Protein AF-A0A0G4LF85-F1 (afdb_monomer)

Solvent-accessible surface area (backbone atoms only — not comparable to full-atom values): 6332 Å² total; per-residue (Å²): 131,87,57,85,90,68,51,80,73,69,83,65,54,77,67,52,54,54,50,51,51,59,72,49,50,88,71,70,67,51,73,66,38,53,53,47,44,73,74,65,57,40,82,37,55,74,53,40,51,78,56,38,80,67,38,78,83,76,36,56,73,68,56,39,49,50,53,27,50,60,52,48,69,69,67,50,92,82,64,80,80,75,78,77,72,94,70,87,81,85,82,83,86,87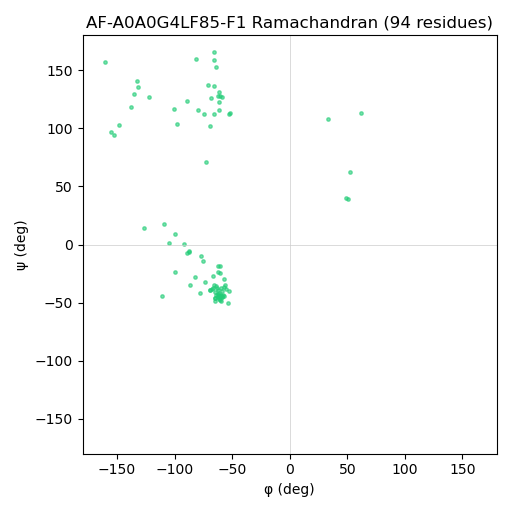,79,136

Foldseek 3Di:
DDDLCPDPPPQDDPVLLVVLCVQCVVLVADPQLSVCCVSPLDQALVSSPVRGPPDVVSDDPVVSVVNNVSSVVSRPPPDDDDDPPPDDDDDDDDDD

Organism: Verticillium longisporum (NCBI:txid100787)

Radius of gyration: 17.55 Å; Cα contacts (8 Å, |Δi|>4): 45; chains: 1; bounding box: 56×35×43 Å

Secondary structure (DSSP, 8-state):
---GGG-SS-S--HHHHHHHHHHHGGGT--HHHHHHHHHH---SHHHHHTTSTTHHHH--HHHHHHHHHHHHHTT-TT------------------

Structure (mmCIF, N/CA/C/O backbone):
data_AF-A0A0G4LF85-F1
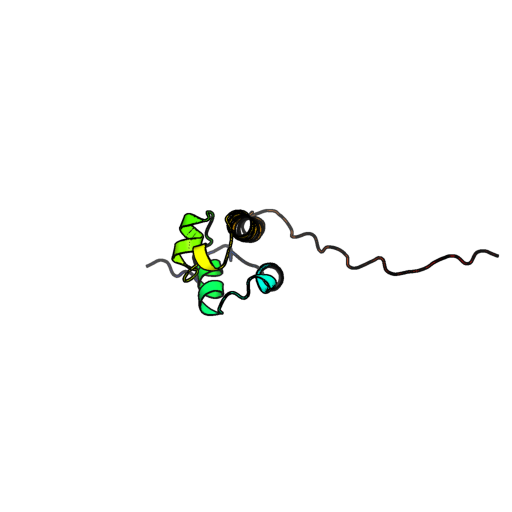#
_entry.id   AF-A0A0G4LF85-F1
#
loop_
_atom_site.group_PDB
_atom_site.id
_atom_site.type_symbol
_atom_site.label_atom_id
_atom_site.label_alt_id
_atom_site.label_comp_id
_atom_site.label_asym_id
_atom_site.label_entity_id
_atom_site.label_seq_id
_atom_site.pdbx_PDB_ins_code
_atom_site.Cartn_x
_atom_site.Cartn_y
_atom_site.Cartn_z
_atom_site.occupancy
_atom_site.B_iso_or_equiv
_atom_site.auth_seq_id
_atom_site.auth_comp_id
_atom_site.auth_asym_id
_atom_site.auth_atom_id
_atom_site.pdbx_PDB_model_num
ATOM 1 N N . MET A 1 1 ? 0.540 -16.359 -19.942 1.00 45.38 1 MET A N 1
ATOM 2 C CA . MET A 1 1 ? 0.573 -15.452 -18.774 1.00 45.38 1 MET A CA 1
ATOM 3 C C . MET A 1 1 ? 2.002 -14.955 -18.601 1.00 45.38 1 MET A C 1
ATOM 5 O O . MET A 1 1 ? 2.897 -15.792 -18.705 1.00 45.38 1 MET A O 1
ATOM 9 N N . PRO A 1 2 ? 2.254 -13.655 -18.384 1.00 50.53 2 PRO A N 1
ATOM 10 C CA . PRO A 1 2 ? 3.584 -13.182 -18.007 1.00 50.53 2 PRO A CA 1
ATOM 11 C C . PRO A 1 2 ? 3.978 -13.825 -16.671 1.00 50.53 2 PRO A C 1
ATOM 13 O O . PRO A 1 2 ? 3.177 -13.828 -15.741 1.00 50.53 2 PRO A O 1
ATOM 16 N N . ASN A 1 3 ? 5.178 -14.400 -16.575 1.00 58.19 3 ASN A N 1
ATOM 17 C CA . ASN A 1 3 ? 5.699 -14.891 -15.300 1.00 58.19 3 ASN A CA 1
ATOM 18 C C . ASN A 1 3 ? 6.243 -13.683 -14.506 1.00 58.19 3 ASN A C 1
ATOM 20 O O . ASN A 1 3 ? 7.217 -13.077 -14.961 1.00 58.19 3 ASN A O 1
ATOM 24 N N . PRO A 1 4 ? 5.663 -13.323 -13.345 1.00 56.28 4 PRO A N 1
ATOM 25 C CA . PRO A 1 4 ? 6.101 -12.169 -12.557 1.00 56.28 4 PRO A CA 1
ATOM 26 C C . PRO A 1 4 ? 7.545 -12.305 -12.052 1.00 56.28 4 PRO A C 1
ATOM 28 O O . PRO A 1 4 ? 8.222 -11.300 -11.867 1.00 56.28 4 PRO A O 1
ATOM 31 N N . LEU A 1 5 ? 8.054 -13.536 -11.931 1.00 62.72 5 LEU A N 1
ATOM 32 C CA . LEU A 1 5 ? 9.438 -13.827 -11.545 1.00 62.72 5 LEU A CA 1
ATOM 33 C C . LEU A 1 5 ? 10.413 -13.859 -12.734 1.00 62.72 5 LEU A C 1
ATOM 35 O O . LEU A 1 5 ? 11.618 -13.981 -12.534 1.00 62.72 5 LEU A O 1
ATOM 39 N N . ALA A 1 6 ? 9.920 -13.764 -13.974 1.00 64.62 6 ALA A N 1
ATOM 40 C CA . ALA A 1 6 ? 10.748 -13.746 -15.184 1.00 64.62 6 ALA A CA 1
ATOM 41 C C . ALA A 1 6 ? 10.967 -12.333 -15.749 1.00 64.62 6 ALA A C 1
ATOM 43 O O . ALA A 1 6 ? 11.478 -12.196 -16.863 1.00 64.62 6 ALA A O 1
ATOM 44 N N . GLN A 1 7 ? 10.570 -11.286 -15.015 1.00 63.66 7 GLN A N 1
ATOM 45 C CA . GLN A 1 7 ? 10.764 -9.901 -15.441 1.00 63.66 7 GLN A CA 1
ATOM 46 C C . GLN A 1 7 ? 12.265 -9.597 -15.572 1.00 63.66 7 GLN A C 1
ATOM 48 O O . GLN A 1 7 ? 13.051 -9.868 -14.661 1.00 63.66 7 GLN A O 1
ATOM 53 N N . ARG A 1 8 ? 12.665 -9.066 -16.735 1.00 60.69 8 ARG A N 1
ATOM 54 C CA . ARG A 1 8 ? 14.018 -8.564 -16.994 1.00 60.69 8 ARG A CA 1
ATOM 55 C C . ARG A 1 8 ? 13.935 -7.095 -17.421 1.00 60.69 8 ARG A C 1
ATOM 57 O O . ARG A 1 8 ? 13.215 -6.822 -18.381 1.00 60.69 8 ARG A O 1
ATOM 64 N N . PRO A 1 9 ? 14.680 -6.185 -16.770 1.00 69.44 9 PRO A N 1
ATOM 65 C CA . PRO A 1 9 ? 15.570 -6.429 -15.626 1.00 69.44 9 PRO A CA 1
ATOM 66 C C . PRO A 1 9 ? 14.812 -6.869 -14.362 1.00 69.44 9 PRO A C 1
ATOM 68 O O . PRO A 1 9 ? 13.606 -6.653 -14.248 1.00 69.44 9 PRO A O 1
ATOM 71 N N . LEU A 1 10 ? 15.524 -7.524 -13.433 1.00 63.56 10 LEU A N 1
ATOM 72 C CA . LEU A 1 10 ? 14.958 -7.832 -12.121 1.00 63.56 10 LEU A CA 1
ATOM 73 C C . LEU A 1 10 ? 14.600 -6.508 -11.436 1.00 63.56 10 LEU A C 1
ATOM 75 O O . LEU A 1 10 ? 15.460 -5.633 -11.341 1.00 63.56 10 LEU A O 1
ATOM 79 N N . PRO A 1 11 ? 13.364 -6.350 -10.955 1.00 65.81 11 PRO A N 1
ATOM 80 C CA . PRO A 1 11 ? 12.902 -5.065 -10.452 1.00 65.81 11 PRO A CA 1
ATOM 81 C C . PRO A 1 11 ? 13.456 -4.689 -9.079 1.00 65.81 11 PRO A C 1
ATOM 83 O O . PRO A 1 11 ? 13.349 -3.534 -8.684 1.00 65.81 11 PRO A O 1
ATOM 86 N N . TYR A 1 12 ? 14.041 -5.650 -8.361 1.00 70.62 12 TYR A N 1
ATOM 87 C CA . TYR A 1 12 ? 14.658 -5.417 -7.064 1.00 70.62 12 TYR A CA 1
ATOM 88 C C . TYR A 1 12 ? 16.039 -6.049 -6.993 1.00 70.62 12 TYR A C 1
ATOM 90 O O . TYR A 1 12 ? 16.241 -7.193 -7.411 1.00 70.62 12 TYR A O 1
ATOM 98 N N . SER A 1 13 ? 16.964 -5.332 -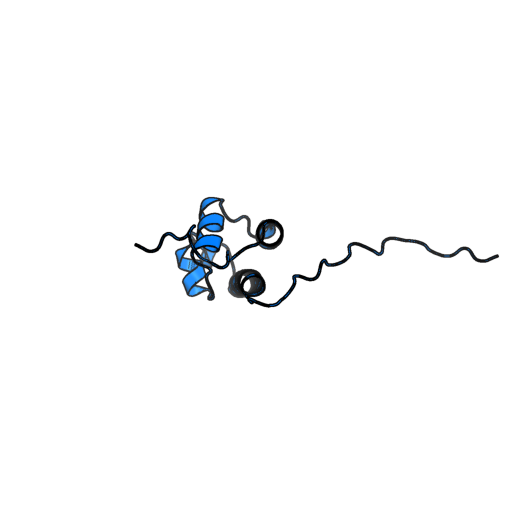6.362 1.00 74.56 13 SER A N 1
ATOM 99 C CA . SER A 1 13 ? 18.151 -5.934 -5.767 1.00 74.56 13 SER A CA 1
ATOM 100 C C . SER A 1 13 ? 17.823 -6.513 -4.383 1.00 74.56 13 SER A C 1
ATOM 102 O O . SER A 1 13 ? 16.850 -6.123 -3.735 1.00 74.56 13 SER A O 1
ATOM 104 N N . GLN A 1 14 ? 18.660 -7.432 -3.898 1.00 73.00 14 GLN A N 1
ATOM 105 C CA . GLN A 1 14 ? 18.547 -7.986 -2.540 1.00 73.00 14 GLN A CA 1
ATOM 106 C C . GLN A 1 14 ? 18.560 -6.890 -1.459 1.00 73.00 14 GLN A C 1
ATOM 108 O O . GLN A 1 14 ? 17.810 -6.971 -0.487 1.00 73.00 14 GLN A O 1
ATOM 113 N N . ASP A 1 15 ? 19.372 -5.847 -1.639 1.00 80.56 15 ASP A N 1
ATOM 114 C CA . ASP A 1 15 ? 19.475 -4.745 -0.677 1.00 80.56 15 ASP A CA 1
ATOM 115 C C . ASP A 1 15 ? 18.254 -3.826 -0.712 1.00 80.56 15 ASP A C 1
ATOM 117 O O . ASP A 1 15 ? 17.849 -3.302 0.325 1.00 80.56 15 ASP A O 1
ATOM 121 N N . CYS A 1 16 ? 17.634 -3.662 -1.882 1.00 81.06 16 CYS A N 1
ATOM 122 C CA . CYS A 1 16 ? 16.392 -2.912 -2.045 1.00 81.06 16 CYS A CA 1
ATOM 123 C C . CYS A 1 16 ? 15.252 -3.550 -1.233 1.00 81.06 16 CYS A C 1
ATOM 125 O O . CYS A 1 16 ? 14.598 -2.867 -0.447 1.00 81.06 16 CYS A O 1
ATOM 127 N N . ILE A 1 17 ? 15.091 -4.876 -1.321 1.00 85.56 17 ILE A N 1
ATOM 128 C CA . ILE A 1 17 ? 14.059 -5.609 -0.567 1.00 85.56 17 ILE A CA 1
ATOM 129 C C . ILE A 1 17 ? 14.259 -5.441 0.943 1.00 85.56 17 ILE A C 1
ATOM 131 O O . ILE A 1 17 ? 13.312 -5.121 1.658 1.00 85.56 17 ILE A O 1
ATOM 135 N N . LYS A 1 18 ? 15.489 -5.623 1.442 1.00 88.69 18 LYS A N 1
ATOM 136 C CA . LYS A 1 18 ? 15.788 -5.486 2.879 1.00 88.69 18 LYS A CA 1
ATOM 137 C C . LYS A 1 18 ? 15.456 -4.088 3.401 1.00 88.69 18 LYS A C 1
ATOM 139 O O . LYS A 1 18 ? 14.860 -3.964 4.467 1.00 88.69 18 LYS A O 1
ATOM 144 N N . GLN A 1 19 ? 15.820 -3.054 2.649 1.00 89.12 19 GLN A N 1
ATOM 145 C CA . GLN A 1 19 ? 15.578 -1.663 3.031 1.00 89.12 19 GLN A CA 1
ATOM 146 C C . GLN A 1 19 ? 14.090 -1.306 2.989 1.00 89.12 19 GLN A C 1
ATOM 148 O O . GLN A 1 19 ? 13.609 -0.636 3.900 1.00 89.12 19 GLN A O 1
ATOM 153 N N . LEU A 1 20 ? 13.345 -1.794 1.994 1.00 90.69 20 LEU A N 1
ATOM 154 C CA . LEU A 1 20 ? 11.900 -1.581 1.921 1.00 90.69 20 LEU A CA 1
ATOM 155 C C . LEU A 1 20 ? 11.173 -2.273 3.088 1.00 90.69 20 LEU A C 1
ATOM 157 O O . LEU A 1 20 ? 10.322 -1.656 3.720 1.00 90.69 20 LEU A O 1
ATOM 161 N N . ILE A 1 21 ? 11.576 -3.496 3.458 1.00 92.88 21 ILE A N 1
ATOM 162 C CA . ILE A 1 21 ? 11.052 -4.178 4.656 1.00 92.88 21 ILE A CA 1
ATOM 163 C C . ILE A 1 21 ? 11.326 -3.355 5.921 1.00 92.88 21 ILE A C 1
ATOM 165 O O . ILE A 1 21 ? 10.432 -3.188 6.744 1.00 92.88 21 ILE A O 1
ATOM 169 N N . GLN A 1 22 ? 12.544 -2.832 6.085 1.00 93.69 22 GLN A N 1
ATOM 170 C CA . GLN A 1 22 ? 12.900 -2.019 7.253 1.00 93.69 22 GLN A CA 1
ATOM 171 C C . GLN A 1 22 ? 12.094 -0.718 7.324 1.00 93.69 22 GLN A C 1
ATOM 173 O O . GLN A 1 22 ? 11.600 -0.371 8.393 1.00 93.69 22 GLN A O 1
ATOM 178 N N . ARG A 1 23 ? 11.932 -0.020 6.194 1.00 94.50 23 ARG A N 1
ATOM 179 C CA . ARG A 1 23 ? 11.153 1.224 6.095 1.00 94.50 23 ARG A CA 1
ATOM 180 C C . ARG A 1 23 ? 9.670 1.005 6.394 1.00 94.50 23 ARG A C 1
ATOM 182 O O . ARG A 1 23 ? 9.057 1.870 7.001 1.00 94.50 23 ARG A O 1
ATOM 189 N N . LEU A 1 24 ? 9.114 -0.140 5.995 1.00 96.12 24 LEU A N 1
ATOM 190 C CA . LEU A 1 24 ? 7.702 -0.461 6.215 1.00 96.12 24 LEU A CA 1
ATOM 191 C C . LEU A 1 24 ? 7.419 -1.167 7.551 1.00 96.12 24 LEU A C 1
ATOM 193 O O . LEU A 1 24 ? 6.257 -1.342 7.912 1.00 96.12 24 LEU A O 1
ATOM 197 N N . HIS A 1 25 ? 8.451 -1.556 8.304 1.00 95.69 25 HIS A N 1
ATOM 198 C CA . HIS A 1 25 ? 8.299 -2.209 9.607 1.00 95.69 25 HIS A CA 1
ATOM 199 C C . HIS A 1 25 ? 7.388 -1.446 10.594 1.00 95.69 25 HIS A C 1
ATOM 201 O O . HIS A 1 25 ? 6.603 -2.107 11.272 1.00 95.69 25 HIS A O 1
ATOM 207 N N . PRO A 1 26 ? 7.425 -0.098 10.691 1.00 96.44 26 PRO A N 1
ATOM 208 C CA . PRO A 1 26 ? 6.577 0.648 11.626 1.00 96.44 26 PRO A CA 1
ATOM 209 C C . PRO A 1 26 ? 5.066 0.520 11.386 1.00 96.44 26 PRO A C 1
ATOM 211 O O . PRO A 1 26 ? 4.296 0.804 12.296 1.00 96.44 26 PRO A O 1
ATOM 214 N N . TYR A 1 27 ? 4.637 0.097 10.192 1.00 96.56 27 TYR A N 1
ATOM 215 C CA . TYR A 1 27 ? 3.217 -0.053 9.847 1.00 96.56 27 TYR A CA 1
ATOM 216 C C . TYR A 1 27 ? 2.674 -1.462 10.125 1.00 96.56 27 TYR A C 1
ATOM 218 O O . TYR A 1 27 ? 1.510 -1.733 9.847 1.00 96.56 27 TYR A O 1
ATOM 226 N N . GLU A 1 28 ? 3.510 -2.371 10.642 1.00 95.50 28 GLU A N 1
ATOM 227 C CA . GLU A 1 28 ? 3.112 -3.726 11.054 1.00 95.50 28 GLU A CA 1
ATOM 228 C C . GLU A 1 28 ? 2.324 -4.493 9.975 1.00 95.50 28 GLU A C 1
ATOM 230 O O . GLU A 1 28 ? 1.365 -5.213 10.251 1.00 95.50 28 GLU A O 1
ATOM 235 N N . LEU A 1 29 ? 2.733 -4.334 8.713 1.00 96.50 29 LEU A N 1
ATOM 236 C CA . LEU A 1 29 ? 2.100 -5.012 7.586 1.00 96.50 29 LEU A CA 1
ATOM 237 C C . LEU A 1 29 ? 2.310 -6.529 7.676 1.00 96.50 29 LEU A C 1
ATOM 239 O O . LEU A 1 29 ? 3.416 -7.022 7.937 1.00 96.50 29 LEU A O 1
ATOM 243 N N . ALA A 1 30 ? 1.256 -7.289 7.407 1.00 95.88 30 ALA A N 1
ATOM 244 C CA . ALA A 1 30 ? 1.312 -8.736 7.362 1.00 95.88 30 ALA A CA 1
ATOM 245 C C . ALA A 1 30 ? 2.233 -9.208 6.226 1.00 95.88 30 ALA A C 1
ATOM 247 O O . ALA A 1 30 ? 2.382 -8.575 5.180 1.00 95.88 30 ALA A O 1
ATOM 248 N N . LYS A 1 31 ? 2.827 -10.398 6.387 1.00 92.31 31 LYS A N 1
ATOM 249 C CA . LYS A 1 31 ? 3.733 -10.970 5.372 1.00 92.31 31 LYS A CA 1
ATOM 250 C C . LYS A 1 31 ? 3.067 -11.099 3.995 1.00 92.31 31 LYS A C 1
ATOM 252 O O . LYS A 1 31 ? 3.742 -10.929 2.984 1.00 92.31 31 LYS A O 1
ATOM 257 N N . GLY A 1 32 ? 1.764 -11.394 3.966 1.00 95.44 32 GLY A N 1
ATOM 258 C CA . GLY A 1 32 ? 0.971 -11.457 2.736 1.00 95.44 32 GLY A CA 1
ATOM 259 C C . GLY A 1 32 ? 0.856 -10.097 2.047 1.00 95.44 32 GLY A C 1
ATOM 260 O O . GLY A 1 32 ? 1.180 -9.994 0.866 1.00 95.44 32 GLY A O 1
ATOM 261 N N . GLU A 1 33 ? 0.500 -9.052 2.799 1.00 96.44 33 GLU A N 1
ATOM 262 C CA . GLU A 1 33 ? 0.437 -7.664 2.315 1.00 96.44 33 GLU A CA 1
ATOM 263 C C . GLU A 1 33 ? 1.795 -7.230 1.742 1.00 96.44 33 GLU A C 1
ATOM 265 O O . GLU A 1 33 ? 1.871 -6.701 0.635 1.00 96.44 33 GLU A O 1
ATOM 270 N N . MET A 1 34 ? 2.891 -7.555 2.435 1.00 94.31 34 MET A N 1
ATOM 271 C CA . MET A 1 34 ? 4.248 -7.224 1.996 1.00 94.31 34 MET A CA 1
ATOM 272 C C . MET A 1 34 ? 4.625 -7.892 0.664 1.00 94.31 34 MET A C 1
ATOM 274 O O . MET A 1 34 ? 5.170 -7.250 -0.234 1.00 94.31 34 MET A O 1
ATOM 278 N N . ILE A 1 35 ? 4.295 -9.178 0.496 1.00 92.31 35 ILE A N 1
ATOM 279 C CA . ILE A 1 35 ? 4.499 -9.897 -0.773 1.00 92.31 35 ILE A CA 1
ATOM 280 C C . ILE A 1 35 ? 3.683 -9.245 -1.895 1.00 92.31 35 ILE A C 1
ATOM 282 O O . ILE A 1 35 ? 4.179 -9.082 -3.013 1.00 92.31 35 ILE A O 1
ATOM 286 N N . MET A 1 36 ? 2.443 -8.854 -1.606 1.00 93.75 36 MET A N 1
ATOM 287 C CA . MET A 1 36 ? 1.566 -8.203 -2.576 1.00 93.75 36 MET A CA 1
ATOM 288 C C . MET A 1 36 ? 2.067 -6.809 -2.963 1.00 93.75 36 MET A C 1
ATOM 290 O O . MET A 1 36 ? 2.053 -6.484 -4.149 1.00 93.75 36 MET A O 1
ATOM 294 N N . ILE A 1 37 ? 2.613 -6.034 -2.023 1.00 93.06 37 ILE A N 1
ATOM 295 C CA . ILE A 1 37 ? 3.278 -4.752 -2.299 1.00 93.06 37 ILE A CA 1
ATOM 296 C C . ILE A 1 37 ? 4.451 -4.939 -3.268 1.00 93.06 37 ILE A C 1
ATOM 298 O O . ILE A 1 37 ? 4.555 -4.189 -4.240 1.00 93.06 37 ILE A O 1
ATOM 302 N N . PHE A 1 38 ? 5.297 -5.958 -3.072 1.00 88.19 38 PHE A N 1
ATOM 303 C CA . PHE A 1 38 ? 6.410 -6.223 -3.995 1.00 88.19 38 PHE A CA 1
ATOM 304 C C . PHE A 1 38 ? 5.941 -6.652 -5.395 1.00 88.19 38 PHE A C 1
ATOM 306 O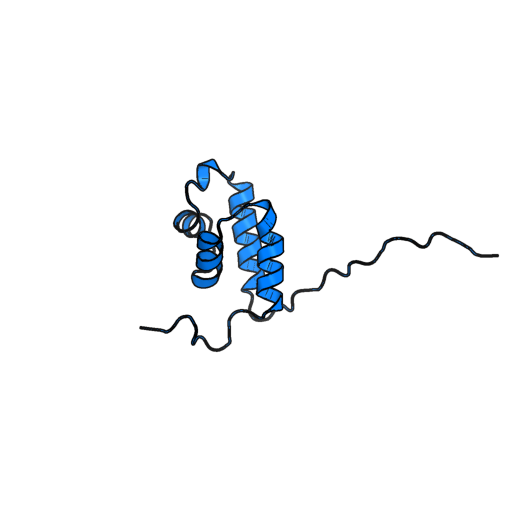 O . PHE A 1 38 ? 6.551 -6.332 -6.416 1.00 88.19 38 PHE A O 1
ATOM 313 N N . ASN A 1 39 ? 4.842 -7.393 -5.471 1.00 86.31 39 ASN A N 1
ATOM 314 C CA . ASN A 1 39 ? 4.340 -7.872 -6.754 1.00 86.31 39 ASN A CA 1
ATOM 315 C C . ASN A 1 39 ? 3.598 -6.781 -7.535 1.00 86.31 39 ASN A C 1
ATOM 317 O O . ASN A 1 39 ? 3.763 -6.689 -8.752 1.00 86.31 39 ASN A O 1
ATOM 321 N N . LEU A 1 40 ? 2.779 -5.981 -6.848 1.00 89.56 40 LEU A N 1
ATOM 322 C CA . LEU A 1 40 ? 1.833 -5.053 -7.470 1.00 89.56 40 LEU A CA 1
ATOM 323 C C . LEU A 1 40 ? 2.318 -3.607 -7.518 1.00 89.56 40 LEU A C 1
ATOM 325 O O . LEU A 1 40 ? 1.873 -2.871 -8.393 1.00 89.56 40 LEU A O 1
ATOM 329 N N . ARG A 1 41 ? 3.236 -3.213 -6.628 1.00 90.25 41 ARG A N 1
ATOM 330 C CA . ARG A 1 41 ? 3.841 -1.871 -6.591 1.00 90.25 41 ARG A CA 1
ATOM 331 C C . ARG A 1 41 ? 2.790 -0.759 -6.583 1.00 90.25 41 ARG A C 1
ATOM 333 O O . ARG A 1 41 ? 2.703 0.017 -7.538 1.00 90.25 41 ARG A O 1
ATOM 340 N N . PRO A 1 42 ? 1.951 -0.699 -5.540 1.00 93.12 42 PRO A N 1
ATOM 341 C CA . PRO A 1 42 ? 0.901 0.305 -5.473 1.00 93.12 42 PRO A CA 1
ATOM 342 C C . PRO A 1 42 ? 1.516 1.710 -5.532 1.00 93.12 42 PRO A C 1
ATOM 344 O O . PRO A 1 42 ? 2.407 2.040 -4.759 1.00 93.12 42 PRO A O 1
ATOM 347 N N . ALA A 1 43 ? 1.034 2.532 -6.463 1.00 91.56 43 ALA A N 1
ATOM 348 C CA . ALA A 1 43 ? 1.498 3.908 -6.670 1.00 91.56 43 ALA A CA 1
ATOM 349 C C . ALA A 1 43 ? 0.452 4.950 -6.227 1.00 91.56 43 ALA A C 1
ATOM 351 O O . ALA A 1 43 ? 0.465 6.091 -6.676 1.00 91.56 43 ALA A O 1
ATOM 352 N N . SER A 1 44 ? -0.521 4.528 -5.417 1.00 95.62 44 SER A N 1
ATOM 353 C CA . SER A 1 44 ? -1.578 5.381 -4.871 1.00 95.62 44 SER A CA 1
ATOM 354 C C . SER A 1 44 ? -2.205 4.732 -3.640 1.00 95.62 44 SER A C 1
ATOM 356 O O . SER A 1 44 ? -2.183 3.504 -3.517 1.00 95.62 44 SER A O 1
ATOM 358 N N . ALA A 1 45 ? -2.824 5.544 -2.779 1.00 95.75 45 ALA A N 1
ATOM 359 C CA . ALA A 1 45 ? -3.560 5.060 -1.611 1.00 95.75 45 ALA A CA 1
ATOM 360 C C . ALA A 1 45 ? -4.699 4.111 -2.017 1.00 95.75 45 ALA A C 1
ATOM 362 O O . ALA A 1 45 ? -4.858 3.050 -1.428 1.00 95.75 45 ALA A O 1
ATOM 363 N N . SER A 1 46 ? -5.422 4.408 -3.103 1.00 95.75 46 SER A N 1
ATOM 364 C CA . SER A 1 46 ? -6.476 3.519 -3.607 1.00 95.75 46 SER A CA 1
ATOM 365 C C . SER A 1 46 ? -5.941 2.151 -4.034 1.00 95.75 46 SER A C 1
ATOM 367 O O . SER A 1 46 ? -6.584 1.142 -3.772 1.00 95.75 46 SER A O 1
ATOM 369 N N . ALA A 1 47 ? -4.764 2.092 -4.668 1.00 95.31 47 ALA A N 1
ATOM 370 C CA . ALA A 1 47 ? -4.127 0.819 -5.006 1.00 95.31 47 ALA A CA 1
ATOM 371 C C . ALA A 1 47 ? -3.642 0.078 -3.751 1.00 95.31 47 ALA A C 1
ATOM 373 O O . ALA A 1 47 ? -3.789 -1.140 -3.664 1.00 95.31 47 ALA A O 1
ATOM 374 N N . LEU A 1 48 ? -3.100 0.805 -2.773 1.00 96.31 48 LEU A N 1
ATOM 375 C CA . LEU A 1 48 ? -2.668 0.247 -1.495 1.00 96.31 48 LEU A CA 1
ATOM 376 C C . LEU A 1 48 ? -3.850 -0.338 -0.696 1.00 96.31 48 LEU A C 1
ATOM 378 O O . LEU A 1 48 ? -3.718 -1.429 -0.146 1.00 96.31 48 LEU A O 1
ATOM 382 N N . ASN A 1 49 ? -5.020 0.309 -0.742 1.00 96.50 49 ASN A N 1
ATOM 383 C CA . ASN A 1 49 ? -6.263 -0.148 -0.102 1.00 96.50 49 ASN A CA 1
ATOM 384 C C . ASN A 1 49 ? -6.739 -1.513 -0.623 1.00 96.50 49 ASN A C 1
ATOM 386 O O . ASN A 1 49 ? -7.438 -2.245 0.061 1.00 96.50 49 ASN A O 1
ATOM 390 N N . THR A 1 50 ? -6.356 -1.889 -1.850 1.00 96.19 50 THR A N 1
ATOM 391 C CA . THR A 1 50 ? -6.682 -3.221 -2.397 1.00 96.19 50 THR A CA 1
ATOM 392 C C . THR A 1 50 ? -5.804 -4.342 -1.836 1.00 96.19 50 THR A C 1
ATOM 394 O O . THR A 1 50 ? -6.060 -5.514 -2.107 1.00 96.19 50 THR A O 1
ATOM 397 N N . ILE A 1 51 ? -4.745 -3.986 -1.103 1.00 97.31 51 ILE A N 1
ATOM 398 C CA . ILE A 1 51 ? -3.740 -4.907 -0.570 1.00 97.31 51 ILE A CA 1
ATOM 399 C C . ILE A 1 51 ? -3.838 -5.002 0.950 1.00 97.31 51 ILE A C 1
ATOM 401 O O . ILE A 1 51 ? -3.728 -6.104 1.481 1.00 97.31 51 ILE A O 1
ATOM 405 N N . ILE A 1 52 ?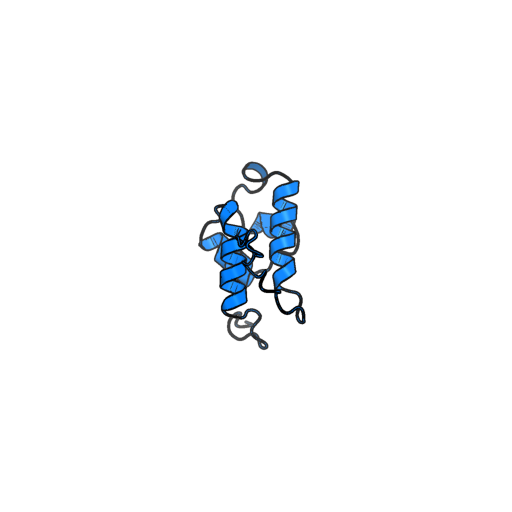 -3.982 -3.862 1.628 1.00 96.69 52 ILE A N 1
ATOM 406 C CA . ILE A 1 52 ? -4.019 -3.780 3.087 1.00 96.69 52 ILE A CA 1
ATOM 407 C C . ILE A 1 52 ? -5.463 -3.925 3.561 1.00 96.69 52 ILE A C 1
ATOM 409 O O . ILE A 1 52 ? -6.327 -3.144 3.169 1.00 96.69 52 ILE A O 1
ATOM 413 N N . GLU A 1 53 ? -5.713 -4.903 4.427 1.00 95.12 53 GLU A N 1
ATOM 414 C CA . GLU A 1 53 ? -7.033 -5.090 5.035 1.00 95.12 53 GLU A CA 1
ATOM 415 C C . GLU A 1 53 ? -7.319 -3.979 6.053 1.00 95.12 53 GLU A C 1
ATOM 417 O O . GLU A 1 53 ? -6.432 -3.599 6.829 1.00 95.12 53 GLU A O 1
ATOM 422 N N . ASP A 1 54 ? -8.555 -3.466 6.025 1.00 95.12 54 ASP A N 1
ATOM 423 C CA . ASP A 1 54 ? -9.063 -2.390 6.887 1.00 95.12 54 ASP A CA 1
ATOM 424 C C . ASP A 1 54 ? -8.122 -1.168 6.939 1.00 95.12 54 ASP A C 1
ATOM 426 O O . ASP A 1 54 ? -7.867 -0.579 7.991 1.00 95.12 54 ASP A O 1
ATOM 430 N N . MET A 1 55 ? -7.545 -0.795 5.787 1.00 95.50 55 MET A N 1
ATOM 431 C CA . MET A 1 55 ? -6.485 0.216 5.703 1.00 95.50 55 MET A CA 1
ATOM 432 C C . MET A 1 55 ? -6.905 1.574 6.278 1.00 95.50 55 MET A C 1
ATOM 434 O O . MET A 1 55 ? -6.130 2.188 7.008 1.00 95.50 55 MET A O 1
ATOM 438 N N . GLU A 1 56 ? -8.119 2.027 5.959 1.00 94.50 56 GLU A N 1
ATOM 439 C CA . GLU A 1 56 ? -8.661 3.320 6.403 1.00 94.50 56 GLU A CA 1
ATOM 440 C C . GLU A 1 56 ? -8.887 3.371 7.924 1.00 94.50 56 GLU A C 1
ATOM 442 O O . GLU A 1 56 ? -8.772 4.438 8.523 1.00 94.50 56 GLU A O 1
ATOM 447 N N . ASP A 1 57 ? -9.122 2.221 8.564 1.00 96.69 57 ASP A N 1
ATOM 448 C CA . ASP A 1 57 ? -9.250 2.120 10.022 1.00 96.69 57 ASP A CA 1
ATOM 449 C C . ASP A 1 57 ? -7.879 2.050 10.719 1.00 96.69 57 ASP A C 1
ATOM 451 O O . ASP A 1 57 ? -7.729 2.463 11.873 1.00 96.69 57 ASP A O 1
ATOM 455 N N . ARG A 1 58 ? -6.855 1.526 10.031 1.00 96.62 58 ARG A N 1
ATOM 456 C CA . ARG A 1 58 ? -5.491 1.350 10.565 1.00 96.62 58 ARG A CA 1
ATOM 457 C C . ARG A 1 58 ? -4.614 2.588 10.397 1.00 96.62 58 ARG A C 1
ATOM 459 O O . ARG A 1 58 ? -3.753 2.846 11.245 1.00 96.62 58 ARG A O 1
ATOM 466 N N . PHE A 1 59 ? -4.791 3.329 9.306 1.00 97.12 59 PHE A N 1
ATOM 467 C CA . PHE A 1 59 ? -3.909 4.421 8.906 1.00 97.12 59 PHE A CA 1
ATOM 468 C C . PHE A 1 59 ? -4.708 5.643 8.464 1.00 97.12 59 PHE A C 1
ATOM 470 O O . PHE A 1 59 ? -5.571 5.556 7.594 1.00 97.12 59 PHE A O 1
ATOM 477 N N . ASP A 1 60 ? -4.352 6.798 9.022 1.00 97.31 60 ASP A N 1
ATOM 478 C CA . ASP A 1 60 ? -4.804 8.093 8.517 1.00 97.31 60 ASP A CA 1
ATOM 479 C C . ASP A 1 60 ? -4.244 8.380 7.109 1.00 97.31 60 ASP A C 1
ATOM 481 O O . ASP A 1 60 ? -3.332 7.705 6.623 1.00 97.31 60 ASP A O 1
ATOM 485 N N . GLU A 1 61 ? -4.813 9.384 6.439 1.00 96.69 61 GLU A N 1
ATOM 486 C CA . GLU A 1 61 ? -4.442 9.758 5.068 1.00 96.69 61 GLU A CA 1
ATOM 487 C C . GLU A 1 61 ? -2.946 10.083 4.930 1.00 96.69 61 GLU A C 1
ATOM 489 O O . GLU A 1 61 ? -2.324 9.706 3.934 1.00 96.69 61 GLU A O 1
ATOM 494 N N . ASP A 1 62 ? -2.351 10.711 5.949 1.00 97.19 62 ASP A N 1
ATOM 495 C CA . ASP A 1 62 ? -0.932 11.072 5.962 1.00 97.19 62 ASP A CA 1
ATOM 496 C C . ASP A 1 62 ? -0.040 9.823 5.953 1.00 97.19 62 ASP A C 1
ATOM 498 O O . ASP A 1 62 ? 0.891 9.726 5.149 1.00 97.19 62 ASP A O 1
ATOM 502 N N . LYS A 1 63 ? -0.343 8.819 6.783 1.00 97.38 63 LYS A N 1
ATOM 503 C CA . LYS A 1 63 ? 0.384 7.538 6.788 1.00 97.38 63 LYS A CA 1
ATOM 504 C C . LYS A 1 63 ? 0.167 6.746 5.510 1.00 97.38 63 LYS A C 1
ATOM 506 O O . LYS A 1 63 ? 1.099 6.105 5.029 1.00 97.38 63 LYS A O 1
ATOM 511 N N . GLN A 1 64 ? -1.040 6.768 4.949 1.00 97.56 64 GLN A N 1
ATOM 512 C CA . GLN A 1 64 ? -1.301 6.114 3.667 1.00 97.56 64 GLN A CA 1
ATOM 513 C C . GLN A 1 64 ? -0.434 6.725 2.560 1.00 97.56 64 GLN A C 1
ATOM 515 O O . GLN A 1 64 ? 0.175 5.986 1.782 1.00 97.56 64 GLN A O 1
ATOM 520 N N . ALA A 1 65 ? -0.339 8.057 2.515 1.00 96.44 65 ALA A N 1
ATOM 521 C CA . ALA A 1 65 ? 0.539 8.765 1.592 1.00 96.44 65 ALA A CA 1
ATOM 522 C C . ALA A 1 65 ? 2.017 8.424 1.844 1.00 96.44 65 ALA A C 1
ATOM 524 O O . ALA A 1 65 ? 2.726 8.080 0.901 1.00 96.44 65 ALA A O 1
ATOM 525 N N . GLU A 1 66 ? 2.458 8.406 3.104 1.00 97.12 66 GLU A N 1
ATOM 526 C CA . GLU A 1 66 ? 3.834 8.057 3.474 1.00 97.12 66 GLU A CA 1
ATOM 527 C C . GLU A 1 66 ? 4.218 6.640 3.017 1.00 97.12 66 GLU A C 1
ATOM 529 O O . GLU A 1 66 ? 5.286 6.441 2.438 1.00 97.12 66 GLU A O 1
ATOM 534 N N . ILE A 1 67 ? 3.340 5.648 3.207 1.00 96.62 67 ILE A N 1
ATOM 535 C CA . ILE A 1 67 ? 3.580 4.273 2.743 1.00 96.62 67 ILE A CA 1
ATOM 536 C C . ILE A 1 67 ? 3.731 4.244 1.217 1.00 96.62 67 ILE A C 1
ATOM 538 O O . ILE A 1 67 ? 4.645 3.596 0.700 1.00 96.62 67 ILE A O 1
ATOM 542 N N . VAL A 1 68 ? 2.855 4.941 0.488 1.00 95.75 68 VAL A N 1
ATOM 543 C CA . VAL A 1 68 ? 2.918 5.028 -0.980 1.00 95.75 68 VAL A CA 1
ATOM 544 C C . VAL A 1 68 ? 4.217 5.690 -1.434 1.00 95.75 68 VAL A C 1
ATOM 546 O O . VAL A 1 68 ? 4.861 5.182 -2.353 1.00 95.75 68 VAL A O 1
ATOM 549 N N . ASP A 1 69 ? 4.636 6.765 -0.772 1.00 94.56 69 ASP A N 1
ATOM 550 C CA . ASP A 1 69 ? 5.874 7.476 -1.081 1.00 94.56 69 ASP A CA 1
ATOM 551 C C . ASP A 1 69 ? 7.102 6.596 -0.818 1.00 94.56 69 ASP A C 1
ATOM 553 O O . ASP A 1 69 ? 7.962 6.463 -1.694 1.00 94.56 69 ASP A O 1
ATOM 557 N N . ILE A 1 70 ? 7.150 5.907 0.332 1.00 93.75 70 ILE A N 1
ATOM 558 C CA . ILE A 1 70 ? 8.191 4.918 0.642 1.00 93.75 70 ILE A CA 1
ATOM 559 C C . ILE A 1 70 ? 8.266 3.886 -0.477 1.00 93.75 70 ILE A C 1
ATOM 561 O O . ILE A 1 70 ? 9.353 3.624 -0.978 1.00 93.75 70 ILE A O 1
ATOM 565 N N . ILE A 1 71 ? 7.134 3.306 -0.879 1.00 91.56 71 ILE A N 1
ATOM 566 C CA . ILE A 1 71 ? 7.047 2.297 -1.940 1.00 91.56 71 ILE A CA 1
ATOM 567 C C . ILE A 1 71 ? 7.579 2.880 -3.260 1.00 91.56 71 ILE A C 1
ATOM 569 O O . ILE A 1 71 ? 8.450 2.267 -3.881 1.00 91.56 71 ILE A O 1
ATOM 573 N N . ALA A 1 72 ? 7.139 4.075 -3.659 1.00 87.88 72 ALA A N 1
ATOM 574 C CA . ALA A 1 72 ? 7.540 4.744 -4.898 1.00 87.88 72 ALA A CA 1
ATOM 575 C C . ALA A 1 72 ? 9.054 5.012 -4.992 1.00 87.88 72 ALA A C 1
ATOM 577 O O . ALA A 1 72 ? 9.634 4.839 -6.070 1.00 87.88 72 ALA A O 1
ATOM 578 N N . GLU A 1 73 ? 9.718 5.358 -3.883 1.00 85.06 73 GLU A N 1
ATOM 579 C CA . GLU A 1 73 ? 11.168 5.607 -3.850 1.00 85.06 73 GLU A CA 1
ATOM 580 C C . GLU A 1 73 ? 12.005 4.419 -4.352 1.00 85.06 73 GLU A C 1
ATOM 582 O O . GLU A 1 73 ? 13.089 4.621 -4.906 1.00 85.06 73 GLU A O 1
ATOM 587 N N . PHE A 1 74 ? 11.522 3.185 -4.185 1.00 79.44 74 PHE A N 1
ATOM 588 C CA . PHE A 1 74 ? 12.253 1.975 -4.574 1.00 79.44 74 PHE A CA 1
ATOM 589 C C . PHE A 1 74 ? 12.024 1.544 -6.029 1.00 79.44 74 PHE A C 1
ATOM 591 O O . PHE A 1 74 ? 12.691 0.616 -6.489 1.00 79.44 74 PHE A O 1
ATOM 598 N N . TYR A 1 75 ? 11.131 2.208 -6.772 1.00 72.19 75 TYR A N 1
ATOM 599 C CA . TYR A 1 75 ? 10.816 1.862 -8.168 1.00 72.19 75 TYR A CA 1
ATOM 600 C C . TYR A 1 75 ? 11.406 2.794 -9.213 1.00 72.19 75 TYR A C 1
ATOM 602 O O . TYR A 1 75 ? 11.181 2.580 -10.405 1.00 72.19 75 TYR A O 1
ATOM 610 N N . ILE A 1 76 ? 12.168 3.805 -8.799 1.00 65.19 76 ILE A N 1
ATOM 611 C CA . ILE A 1 76 ? 12.826 4.728 -9.721 1.00 65.19 76 ILE A CA 1
ATOM 612 C C . ILE A 1 76 ? 14.028 4.000 -10.358 1.00 65.19 76 ILE A C 1
ATOM 614 O 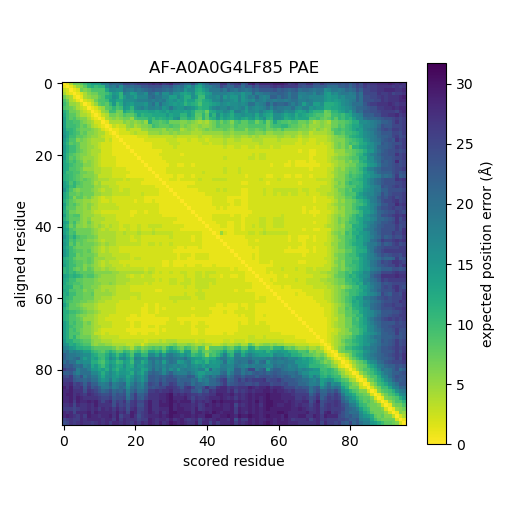O . ILE A 1 76 ? 14.994 3.724 -9.643 1.00 65.19 76 ILE A O 1
ATOM 618 N N . PRO A 1 77 ? 14.009 3.695 -11.676 1.00 55.19 77 PRO A N 1
ATOM 619 C CA . PRO A 1 77 ? 14.940 2.745 -12.306 1.00 55.19 77 PRO A CA 1
ATOM 620 C C . PRO A 1 77 ? 16.433 3.095 -12.215 1.00 55.19 77 PRO A C 1
ATOM 622 O O . PRO A 1 77 ? 17.258 2.203 -12.367 1.00 55.19 77 PRO A O 1
ATOM 625 N N . ASP A 1 78 ? 16.779 4.355 -11.933 1.00 53.06 78 ASP A N 1
ATOM 626 C CA . ASP A 1 78 ? 18.156 4.870 -11.993 1.00 53.06 78 ASP A CA 1
ATOM 627 C C . ASP A 1 78 ? 18.628 5.565 -10.707 1.00 53.06 78 ASP A C 1
ATOM 629 O O . ASP A 1 78 ? 19.646 6.263 -10.711 1.00 53.06 78 ASP A O 1
ATOM 633 N N . ARG A 1 79 ? 17.924 5.403 -9.578 1.00 55.16 79 ARG A N 1
ATOM 634 C CA . ARG A 1 79 ? 18.375 6.004 -8.316 1.00 55.16 79 ARG A CA 1
ATOM 635 C C . ARG A 1 79 ? 19.131 4.975 -7.469 1.00 55.16 79 ARG A C 1
ATOM 637 O O . ARG A 1 79 ? 18.487 4.138 -6.838 1.00 55.16 79 ARG A O 1
ATOM 644 N N . PRO A 1 80 ? 20.478 5.027 -7.389 1.00 51.72 80 PRO A N 1
ATOM 645 C CA . PRO A 1 80 ? 21.195 4.248 -6.393 1.00 51.72 80 PRO A CA 1
ATOM 646 C C . PRO A 1 80 ? 20.732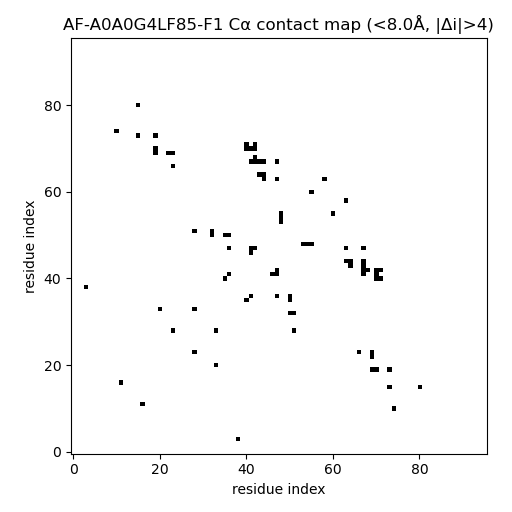 4.718 -5.018 1.00 51.72 80 PRO A C 1
ATOM 648 O O . PRO A 1 80 ? 20.786 5.906 -4.685 1.00 51.72 80 PRO A O 1
ATOM 651 N N . TRP A 1 81 ? 20.219 3.779 -4.234 1.00 51.19 81 TRP A N 1
ATOM 652 C CA . TRP A 1 81 ? 19.794 4.058 -2.877 1.00 51.19 81 TRP A CA 1
ATOM 653 C C . TRP A 1 81 ? 21.017 4.529 -2.084 1.00 51.19 81 TRP A C 1
ATOM 655 O O . TRP A 1 81 ? 21.991 3.790 -1.940 1.00 51.19 81 TRP A O 1
ATOM 665 N N . ARG A 1 82 ? 21.008 5.786 -1.621 1.00 50.72 82 ARG A N 1
ATOM 666 C CA . ARG A 1 82 ? 22.081 6.311 -0.769 1.00 50.72 82 ARG A CA 1
ATOM 667 C C . ARG A 1 82 ? 22.036 5.539 0.539 1.00 50.72 82 ARG A C 1
ATOM 669 O O . ARG A 1 82 ? 21.087 5.713 1.299 1.00 50.72 82 ARG A O 1
ATOM 676 N N . HIS A 1 83 ? 23.055 4.730 0.819 1.00 48.38 83 HIS A N 1
ATOM 677 C CA . HIS A 1 83 ? 23.321 4.327 2.192 1.00 48.38 83 HIS A CA 1
ATOM 678 C C . HIS A 1 83 ? 23.390 5.610 3.025 1.00 48.38 83 HIS A C 1
ATOM 680 O O . HIS A 1 83 ? 24.224 6.480 2.781 1.00 48.38 83 HIS A O 1
ATOM 686 N N . VAL A 1 84 ? 22.430 5.792 3.931 1.00 48.34 84 VAL A N 1
ATOM 687 C CA . VAL A 1 84 ? 22.562 6.804 4.973 1.00 48.34 84 VAL A CA 1
ATOM 688 C C . VAL A 1 84 ? 23.668 6.267 5.863 1.00 48.34 84 VAL A C 1
ATOM 690 O O . VAL A 1 84 ? 23.447 5.310 6.605 1.00 48.34 84 VAL A O 1
ATOM 693 N N . ASP A 1 85 ? 24.872 6.814 5.707 1.00 46.84 85 ASP A N 1
ATOM 694 C CA . ASP A 1 85 ? 26.006 6.485 6.556 1.00 46.84 85 ASP A CA 1
ATOM 695 C C . ASP A 1 85 ? 25.580 6.665 8.018 1.00 46.84 85 ASP A C 1
ATOM 697 O O . ASP A 1 85 ? 25.303 7.774 8.482 1.00 46.84 85 ASP A O 1
ATOM 701 N N . GLN A 1 86 ? 25.503 5.556 8.755 1.00 46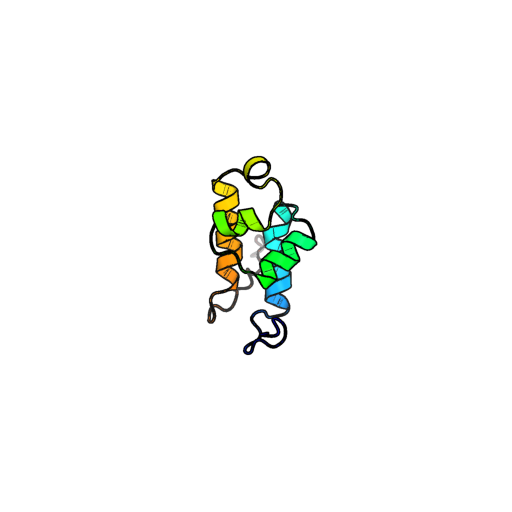.59 86 GLN A N 1
ATOM 702 C CA . GLN A 1 86 ? 25.441 5.567 10.213 1.00 46.59 86 GLN A CA 1
ATOM 703 C C . GLN A 1 86 ? 26.830 5.941 10.741 1.00 46.59 86 GLN A C 1
ATOM 705 O O . GLN A 1 86 ? 27.571 5.119 11.266 1.00 46.59 86 GLN A O 1
ATOM 710 N N . SER A 1 87 ? 27.206 7.201 10.567 1.00 50.22 87 SER A N 1
ATOM 711 C CA . SER A 1 87 ? 28.322 7.829 11.265 1.00 50.22 87 SER A CA 1
ATOM 712 C C . SER A 1 87 ? 27.950 9.295 11.428 1.00 50.22 87 SER A C 1
ATOM 714 O O . SER A 1 87 ? 27.958 10.069 10.476 1.00 50.22 87 SER A O 1
ATOM 716 N N . SER A 1 88 ? 27.530 9.723 12.612 1.00 43.53 88 SER A N 1
ATOM 717 C CA . SER A 1 88 ? 28.508 10.258 13.555 1.00 43.53 88 SER A CA 1
ATOM 718 C C . SER A 1 88 ? 28.003 10.136 14.994 1.00 43.53 88 SER A C 1
ATOM 720 O O . SER A 1 88 ? 27.281 11.000 15.486 1.00 43.53 88 SER A O 1
ATOM 722 N N . SER A 1 89 ? 28.431 9.087 15.694 1.00 47.78 89 SER A N 1
ATOM 723 C CA . SER A 1 89 ? 28.577 9.146 17.146 1.00 47.78 89 SER A CA 1
ATOM 724 C C . SER A 1 89 ? 30.054 9.355 17.474 1.00 47.78 89 SER A C 1
ATOM 726 O O . SER A 1 89 ? 30.894 8.515 17.178 1.00 47.78 89 SER A O 1
ATOM 728 N N . THR A 1 90 ? 30.299 10.514 18.086 1.00 54.31 90 THR A N 1
ATOM 729 C CA . THR A 1 90 ? 31.370 10.848 19.036 1.00 54.31 90 THR A CA 1
ATOM 730 C C . THR A 1 90 ? 32.829 10.765 18.583 1.00 54.31 90 THR A C 1
ATOM 732 O O . THR A 1 90 ? 33.427 9.697 18.540 1.00 54.31 90 THR A O 1
ATOM 735 N N . SER A 1 91 ? 33.462 11.936 18.517 1.00 45.53 91 SER A N 1
ATOM 73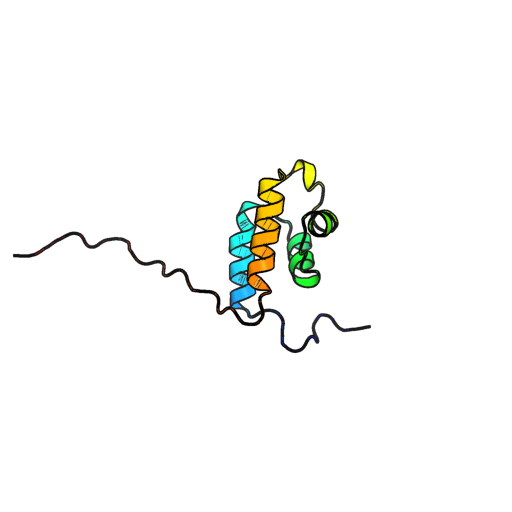6 C CA . SER A 1 91 ? 34.719 12.156 19.241 1.00 45.53 91 SER A CA 1
ATOM 737 C C . SER A 1 91 ? 34.861 13.646 19.555 1.00 45.53 91 SER A C 1
ATOM 739 O O . SER A 1 91 ? 35.304 14.437 18.724 1.00 45.53 91 SER A O 1
ATOM 741 N N . SER A 1 92 ? 34.425 14.025 20.758 1.00 56.94 92 SER A N 1
ATOM 742 C CA . SER A 1 92 ? 34.749 15.312 21.366 1.00 56.94 92 SER A CA 1
ATOM 743 C C . SER A 1 92 ? 36.239 15.357 21.709 1.00 56.94 92 SER A C 1
ATOM 745 O O . SER A 1 92 ? 36.740 14.475 22.395 1.00 56.94 92 SER A O 1
ATOM 747 N N . THR A 1 93 ? 36.898 16.402 21.207 1.00 60.72 93 THR A N 1
ATOM 748 C CA . THR A 1 93 ? 38.039 17.136 21.784 1.00 60.72 93 THR A CA 1
ATOM 749 C C . THR A 1 93 ? 39.058 16.366 22.630 1.00 60.72 93 THR A C 1
ATOM 751 O O . THR A 1 93 ? 38.850 16.155 23.823 1.00 60.72 93 THR A O 1
ATOM 754 N N . TRP A 1 94 ? 40.246 16.170 22.056 1.00 49.47 94 TRP A N 1
ATOM 755 C CA . TRP A 1 94 ? 41.497 16.433 22.768 1.00 49.47 94 TRP A CA 1
ATOM 756 C C . TRP A 1 94 ? 42.463 17.128 21.801 1.00 49.47 94 TRP A C 1
ATOM 758 O O . TRP A 1 94 ? 42.787 16.602 20.738 1.00 49.47 94 TRP A O 1
ATOM 768 N N . SER A 1 95 ? 42.869 18.347 22.132 1.00 56.62 95 SER A N 1
ATOM 769 C CA . SER A 1 95 ? 44.076 18.977 21.600 1.00 56.62 95 SER A CA 1
ATOM 770 C C . SER A 1 95 ? 44.830 19.532 22.799 1.00 56.62 95 SER A C 1
ATOM 772 O O . SER A 1 95 ? 44.191 20.034 23.727 1.00 56.62 95 SER A O 1
ATOM 774 N N . ASP A 1 96 ? 46.139 19.297 22.773 1.00 54.59 96 ASP A N 1
ATOM 775 C CA . ASP A 1 96 ? 47.143 19.627 23.789 1.00 54.59 96 ASP A CA 1
ATOM 776 C C . ASP A 1 96 ? 47.120 21.086 24.273 1.00 54.59 96 ASP A C 1
ATOM 778 O O . ASP A 1 96 ? 46.783 21.989 23.469 1.00 54.59 96 ASP A O 1
#

Nearest PDB structures (foldseek):
  2ckz-assembly2_C  TM=9.193E-01  e=4.941E-03  Saccharomyces cerevisiae
  7z1m-assembly1_D  TM=9.117E-01  e=2.148E-02  Saccharomyces cerevisiae W303
  7ae1-assembly1_D  TM=9.512E-01  e=9.881E-02  Homo sapiens
  5c44-assembly1_D  TM=8.007E-01  e=2.060E-01  Saccharomyces cerevisiae S288C
  1y1y-assembly1_D  TM=7.998E-01  e=3.238E-01  Saccharomyces cerevisiae

pLDDT: mean 79.69, std 18.84, range [43.53, 97.56]

Sequence (96 aa):
MPNPLAQRPLPYSQDCIKQLIQRLHPYELAKGEMIMIFNLRPASASALNTIIEDMEDRFDEDKQAEIVDIIAEFYIPDRPWRHVDQSSSTSSTWSD

InterPro domains:
  IPR005574 RNA polymerase subunit Rpb4/RPC9 [PF03874] (13-73)
  IPR010997 HRDC-like superfamily [SSF47819] (12-75)
  IPR038324 Rpb4/RPC9 superfamily [G3DSA:1.20.1250.40] (3-76)
  IPR038846 DNA-directed RNA polymerase III subunit RPC9 [PTHR15561] (13-80)

Mean predicted aligned error: 10.26 Å